Protein AF-A0A914LZX7-F1 (afdb_monomer_lite)

pLDDT: mean 72.92, std 11.49, range [41.44, 85.56]

InterPro domains:
  IPR001019 Guanine nucleotide binding protein, alpha subunit [PF00503] (1-50)
  IPR001019 Guanine nucleotide binding protein, alpha subunit [PS51882] (1-71)
  IPR001019 Guanine nucleotide binding protein, alpha subunit [PTHR10218] (1-49)
  IPR027417 P-loop containing nucleoside triphosphate hydrolase [G3DSA:3.40.50.300] (1-52)
  IPR027417 P-loop containing nucleoside triphosphate hydrolase [SSF52540] (1-53)

Structure (mmCIF, N/CA/C/O backbone):
data_AF-A0A914LZX7-F1
#
_entry.id   AF-A0A914LZX7-F1
#
loop_
_atom_site.group_PDB
_atom_site.id
_atom_site.type_symbol
_atom_site.label_atom_id
_atom_site.label_alt_id
_atom_site.label_comp_id
_atom_site.label_asym_id
_atom_site.label_entity_id
_atom_site.label_seq_id
_atom_site.pdbx_PDB_ins_code
_atom_site.Cartn_x
_atom_site.Cartn_y
_atom_site.Cartn_z
_atom_site.occupancy
_atom_site.B_iso_or_equiv
_atom_site.auth_seq_id
_atom_site.auth_comp_id
_atom_site.auth_asym_id
_atom_site.auth_atom_id
_atom_site.pdbx_PDB_model_num
ATOM 1 N N . MET A 1 1 ? -5.399 9.529 -2.476 1.00 76.38 1 MET A N 1
ATOM 2 C CA . MET A 1 1 ? -5.424 8.091 -2.843 1.00 76.38 1 MET A CA 1
ATOM 3 C C . MET A 1 1 ? -5.597 7.885 -4.348 1.00 76.38 1 MET A C 1
ATOM 5 O O . MET A 1 1 ? -4.814 7.146 -4.925 1.00 76.38 1 MET A O 1
ATOM 9 N N . ILE A 1 2 ? -6.574 8.541 -4.989 1.00 84.62 2 ILE A N 1
ATOM 10 C CA . ILE A 1 2 ? -6.870 8.363 -6.425 1.00 84.62 2 ILE A CA 1
ATOM 11 C C . ILE A 1 2 ? -5.699 8.790 -7.324 1.00 84.62 2 ILE A C 1
ATOM 13 O O . ILE A 1 2 ? -5.318 8.037 -8.213 1.00 84.62 2 ILE A O 1
ATOM 17 N N . GLU A 1 3 ? -5.074 9.937 -7.052 1.00 83.94 3 GLU A N 1
ATOM 18 C CA . GLU A 1 3 ? -3.947 10.433 -7.858 1.00 83.94 3 GLU A CA 1
ATOM 19 C C . GLU A 1 3 ? -2.722 9.509 -7.813 1.00 83.94 3 GLU A C 1
ATOM 21 O O . GLU A 1 3 ? -2.160 9.150 -8.845 1.00 83.94 3 GLU A O 1
ATOM 26 N N . SER A 1 4 ? -2.363 9.009 -6.628 1.00 84.69 4 SER A N 1
ATOM 27 C CA . SER A 1 4 ? -1.278 8.032 -6.474 1.00 84.69 4 SER A CA 1
ATOM 28 C C . SER A 1 4 ? -1.569 6.723 -7.224 1.00 84.69 4 SER A C 1
ATOM 30 O O . SER A 1 4 ? -0.666 6.139 -7.818 1.00 84.69 4 SER A O 1
ATOM 32 N N . LEU A 1 5 ? -2.833 6.279 -7.245 1.00 85.12 5 LEU A N 1
ATOM 33 C CA . LEU A 1 5 ? -3.270 5.105 -8.010 1.00 85.12 5 LEU A CA 1
ATOM 34 C C . LEU A 1 5 ? -3.252 5.350 -9.526 1.00 85.12 5 LEU A C 1
ATOM 36 O O . LEU A 1 5 ? -2.897 4.444 -10.280 1.00 85.12 5 LEU A O 1
ATOM 40 N N . ARG A 1 6 ? -3.619 6.554 -9.982 1.00 85.56 6 ARG A N 1
ATOM 41 C CA . ARG A 1 6 ? -3.540 6.954 -11.397 1.00 85.56 6 ARG A CA 1
ATOM 42 C C . ARG A 1 6 ? -2.101 6.946 -11.896 1.00 85.56 6 ARG A C 1
ATOM 44 O O . ARG A 1 6 ? -1.826 6.326 -12.921 1.00 85.56 6 ARG A O 1
ATOM 51 N N . LEU A 1 7 ? -1.191 7.556 -11.140 1.00 85.06 7 LEU A N 1
ATOM 52 C CA . LEU A 1 7 ? 0.241 7.536 -11.439 1.00 85.06 7 LEU A CA 1
ATOM 53 C C . LEU A 1 7 ? 0.773 6.103 -11.474 1.00 85.06 7 LEU A C 1
ATOM 55 O O . LEU A 1 7 ? 1.405 5.710 -12.450 1.00 85.06 7 LEU A O 1
ATOM 59 N N . PHE A 1 8 ? 0.445 5.290 -10.467 1.00 84.88 8 PHE A N 1
ATOM 60 C CA . PHE A 1 8 ? 0.857 3.889 -10.434 1.00 84.88 8 PHE A CA 1
ATOM 61 C C . PHE A 1 8 ? 0.373 3.115 -11.669 1.00 84.88 8 PHE A C 1
ATOM 63 O O . PHE A 1 8 ? 1.168 2.444 -12.321 1.00 84.88 8 PHE A O 1
ATOM 70 N N . ARG A 1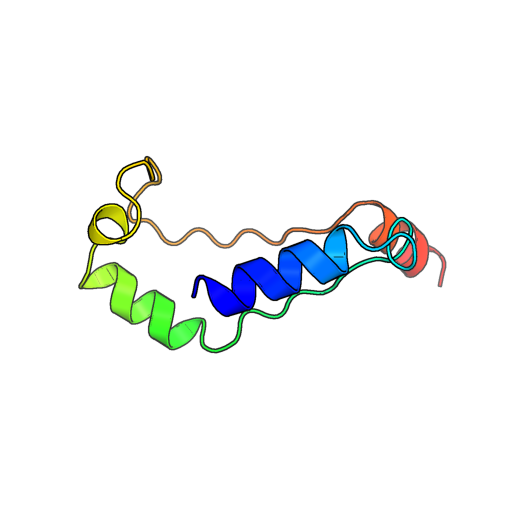 9 ? -0.900 3.269 -12.059 1.00 80.88 9 ARG A N 1
ATOM 71 C CA . ARG A 1 9 ? -1.441 2.662 -13.286 1.00 80.88 9 ARG A CA 1
ATOM 72 C C . ARG A 1 9 ? -0.703 3.123 -14.541 1.00 80.88 9 ARG A C 1
ATOM 74 O O . ARG A 1 9 ? -0.417 2.294 -15.399 1.00 80.88 9 ARG A O 1
ATOM 81 N N . SER A 1 10 ? -0.380 4.410 -14.643 1.00 84.44 10 SER A N 1
ATOM 82 C CA . SER A 1 10 ? 0.369 4.952 -15.781 1.00 84.44 10 SER A CA 1
ATOM 83 C C . SER A 1 10 ? 1.777 4.361 -15.880 1.00 84.44 10 SER A C 1
ATOM 85 O O . SER A 1 10 ? 2.248 4.086 -16.981 1.00 84.44 10 SER A O 1
ATOM 87 N N . V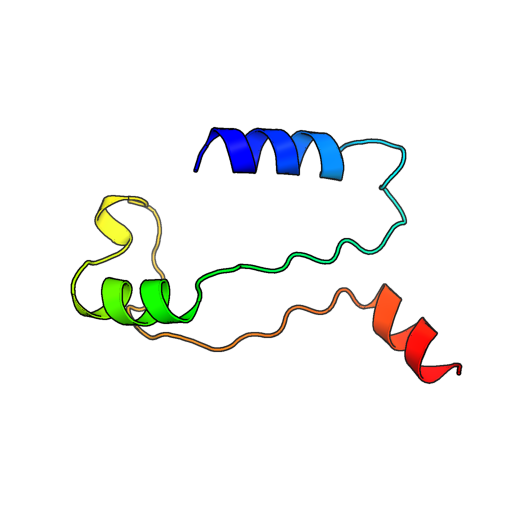AL A 1 11 ? 2.444 4.134 -14.746 1.00 83.62 11 VAL A N 1
ATOM 88 C CA . VAL A 1 11 ? 3.788 3.541 -14.723 1.00 83.62 11 VAL A CA 1
ATOM 89 C C . VAL A 1 11 ? 3.729 2.036 -15.002 1.00 83.62 11 VAL A C 1
ATOM 91 O O . VAL A 1 11 ? 4.507 1.547 -15.815 1.00 83.62 11 VAL A O 1
ATOM 94 N N . CYS A 1 12 ? 2.783 1.300 -14.411 1.00 77.38 12 CYS A N 1
ATOM 95 C CA . CYS A 1 12 ? 2.630 -0.141 -14.654 1.00 77.38 12 CYS A CA 1
ATOM 96 C C . CYS A 1 12 ? 2.245 -0.476 -16.099 1.00 77.38 12 CYS A C 1
ATOM 98 O O . CYS A 1 12 ? 2.674 -1.500 -16.620 1.00 77.38 12 CYS A O 1
ATOM 100 N N . ASN A 1 13 ? 1.438 0.373 -16.739 1.00 78.88 13 ASN A N 1
ATOM 101 C CA . ASN A 1 13 ? 1.004 0.176 -18.124 1.00 78.88 13 ASN A CA 1
ATOM 102 C C . ASN A 1 13 ? 2.000 0.735 -19.147 1.00 78.88 13 ASN A C 1
ATOM 104 O O . ASN A 1 13 ? 1.777 0.630 -20.353 1.00 78.88 13 ASN A O 1
ATOM 108 N N . SER A 1 14 ? 3.096 1.338 -18.689 1.00 79.06 14 SER A N 1
ATOM 109 C CA . SER A 1 14 ? 4.145 1.814 -19.575 1.00 79.06 14 SER A CA 1
ATOM 110 C C . SER A 1 14 ? 4.906 0.630 -20.173 1.00 79.06 14 SER A C 1
ATOM 112 O O . SER A 1 14 ? 5.363 -0.270 -19.465 1.00 79.06 14 SER A O 1
ATOM 114 N N . ARG A 1 15 ? 5.087 0.655 -21.498 1.00 71.81 15 ARG A N 1
ATOM 115 C CA . ARG A 1 15 ? 5.775 -0.390 -22.283 1.00 71.81 15 ARG A CA 1
ATOM 116 C C . ARG A 1 15 ? 7.201 -0.668 -21.783 1.00 71.81 15 ARG A C 1
ATOM 118 O O . ARG A 1 15 ? 7.698 -1.778 -21.931 1.00 71.81 15 ARG A O 1
ATOM 125 N N . TRP A 1 16 ? 7.811 0.325 -21.138 1.00 70.38 16 TRP A N 1
ATOM 126 C CA . TRP A 1 16 ? 9.155 0.293 -20.563 1.00 70.38 16 TRP A CA 1
ATOM 127 C C . TRP A 1 16 ? 9.281 -0.600 -19.318 1.00 70.38 16 TRP A C 1
ATOM 129 O O . TRP A 1 16 ? 10.371 -1.077 -19.020 1.00 70.38 16 TRP A O 1
ATOM 139 N N . PHE A 1 17 ? 8.181 -0.863 -18.603 1.00 70.19 17 PHE A N 1
ATOM 140 C CA . PHE A 1 17 ? 8.184 -1.647 -17.360 1.00 70.19 17 PHE A CA 1
ATOM 141 C C . PHE A 1 17 ? 7.481 -3.007 -17.490 1.00 70.19 17 PHE A C 1
ATOM 143 O O . PHE A 1 17 ? 7.291 -3.695 -16.489 1.00 70.19 17 PHE A O 1
ATOM 150 N N . TYR A 1 18 ? 7.141 -3.436 -18.713 1.00 70.50 18 TYR A N 1
ATOM 151 C CA . TYR A 1 18 ? 6.389 -4.674 -18.965 1.00 70.50 18 TYR A CA 1
ATOM 152 C C . TYR A 1 18 ? 7.071 -5.932 -18.388 1.00 70.50 18 TYR A C 1
ATOM 154 O O . TYR A 1 18 ? 6.414 -6.774 -17.771 1.00 70.50 18 TYR A O 1
ATOM 162 N N . ASN A 1 19 ? 8.399 -6.026 -18.515 1.00 70.56 19 ASN A N 1
ATOM 163 C CA . ASN A 1 19 ? 9.194 -7.156 -18.017 1.00 70.56 19 ASN A CA 1
ATOM 164 C C . ASN A 1 19 ? 9.958 -6.865 -16.713 1.00 70.56 19 ASN A C 1
ATOM 166 O O . ASN A 1 19 ? 10.722 -7.712 -16.249 1.00 70.56 19 ASN A O 1
ATOM 170 N N . THR A 1 20 ? 9.741 -5.705 -16.094 1.00 75.31 20 THR A N 1
ATOM 171 C CA . THR A 1 20 ? 10.482 -5.290 -14.898 1.00 75.31 20 THR A CA 1
ATOM 172 C C . THR A 1 20 ? 9.701 -5.646 -13.636 1.00 75.31 20 THR A C 1
ATOM 174 O O . THR A 1 20 ? 8.488 -5.446 -13.543 1.00 75.31 20 THR A O 1
ATOM 177 N N . ALA A 1 21 ? 10.388 -6.197 -12.635 1.00 72.19 21 ALA A N 1
ATOM 178 C CA . ALA A 1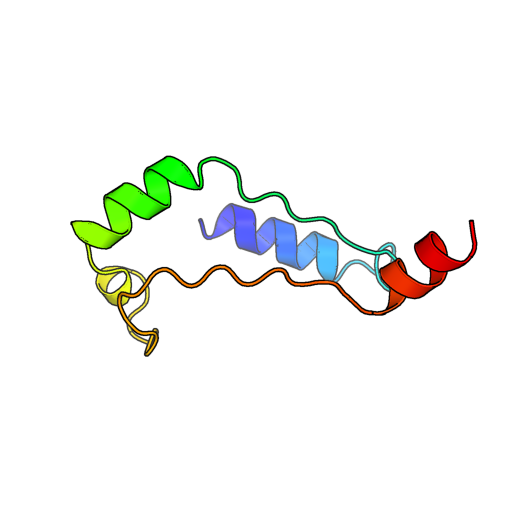 21 ? 9.793 -6.402 -11.322 1.00 72.19 21 ALA A CA 1
ATOM 179 C C . ALA A 1 21 ? 9.577 -5.047 -10.638 1.00 72.19 21 ALA A C 1
ATOM 181 O O . ALA A 1 21 ? 10.516 -4.276 -10.460 1.00 72.19 21 ALA A O 1
ATOM 182 N N . MET A 1 22 ? 8.337 -4.768 -10.246 1.00 71.75 22 MET A N 1
ATOM 183 C CA . MET A 1 22 ? 7.988 -3.534 -9.557 1.00 71.75 22 MET A CA 1
ATOM 184 C C . MET A 1 22 ? 7.867 -3.813 -8.061 1.00 71.75 22 MET A C 1
ATOM 186 O O . MET A 1 22 ? 7.040 -4.622 -7.636 1.00 71.75 22 MET A O 1
ATOM 190 N N . PHE A 1 23 ? 8.714 -3.161 -7.268 1.00 76.75 23 PHE A N 1
ATOM 191 C CA . PHE A 1 23 ? 8.668 -3.240 -5.813 1.00 76.75 23 PHE A CA 1
ATOM 192 C C . PHE A 1 23 ? 7.827 -2.086 -5.286 1.00 76.75 23 PHE A C 1
ATOM 194 O O . PHE A 1 23 ? 8.113 -0.923 -5.563 1.00 76.75 23 PHE A O 1
ATOM 201 N N . PHE A 1 24 ? 6.779 -2.411 -4.535 1.00 73.56 24 PHE A N 1
ATOM 202 C CA . PHE A 1 24 ? 5.913 -1.415 -3.927 1.00 73.56 24 PHE A CA 1
ATOM 203 C C . PHE A 1 24 ? 6.047 -1.478 -2.412 1.00 73.56 24 PHE A C 1
ATOM 205 O O . PHE A 1 24 ? 5.656 -2.461 -1.781 1.00 73.56 24 PHE A O 1
ATOM 212 N N . PHE A 1 25 ? 6.607 -0.418 -1.838 1.00 78.56 25 PHE A N 1
ATOM 213 C CA . PHE A 1 25 ? 6.659 -0.238 -0.397 1.00 78.56 25 PHE A CA 1
ATOM 214 C C . PHE A 1 25 ? 5.468 0.604 0.043 1.00 78.56 25 PHE A C 1
ATOM 216 O O . PHE A 1 25 ? 5.381 1.798 -0.240 1.00 78.56 25 PHE A O 1
ATOM 223 N N . LEU A 1 26 ? 4.545 -0.035 0.755 1.00 77.75 26 LEU A N 1
ATOM 224 C CA . LEU A 1 26 ? 3.505 0.664 1.494 1.00 77.75 26 LEU A CA 1
ATOM 225 C C . LEU A 1 26 ? 4.120 1.227 2.774 1.00 77.75 26 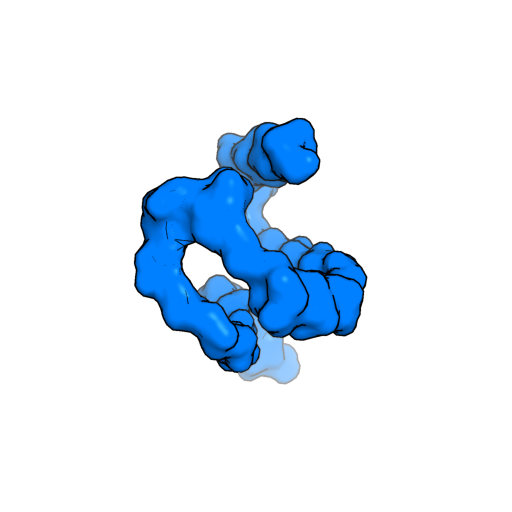LEU A C 1
ATOM 227 O O . LEU A 1 26 ? 4.387 0.488 3.719 1.00 77.75 26 LEU A O 1
ATOM 231 N N . ASN A 1 27 ? 4.365 2.533 2.784 1.00 80.94 27 ASN A N 1
ATOM 232 C CA . ASN A 1 27 ? 4.818 3.235 3.978 1.00 80.94 27 ASN A CA 1
ATOM 233 C C . ASN A 1 27 ? 3.644 3.443 4.960 1.00 80.94 27 ASN A C 1
ATOM 235 O O . ASN A 1 27 ? 2.487 3.490 4.537 1.00 80.94 27 ASN A O 1
ATOM 239 N N . LYS A 1 28 ? 3.938 3.617 6.255 1.00 83.44 28 LYS A N 1
ATOM 240 C CA . LYS A 1 28 ? 2.957 3.855 7.336 1.00 83.44 28 LYS A CA 1
ATOM 241 C C . LYS A 1 28 ? 1.982 2.697 7.583 1.00 83.44 28 LYS A C 1
ATOM 243 O O . LYS A 1 28 ? 0.805 2.918 7.874 1.00 83.44 28 LYS A O 1
ATOM 248 N N . LYS A 1 29 ? 2.475 1.463 7.483 1.00 82.25 29 LYS A N 1
ATOM 249 C CA . LYS A 1 29 ? 1.694 0.263 7.803 1.00 82.25 29 LYS A CA 1
ATOM 250 C C . LYS A 1 29 ? 1.120 0.310 9.223 1.00 82.25 29 LYS A C 1
ATOM 252 O O . LYS A 1 29 ? -0.041 -0.033 9.404 1.00 82.25 29 LYS A O 1
ATOM 257 N N . ASP A 1 30 ? 1.907 0.769 10.185 1.00 83.38 30 ASP A N 1
ATOM 258 C CA . ASP A 1 30 ? 1.556 0.802 11.608 1.00 83.38 30 ASP A CA 1
ATOM 259 C C . ASP A 1 30 ? 0.305 1.659 11.854 1.00 83.38 30 ASP A C 1
ATOM 261 O O . ASP A 1 30 ? -0.691 1.199 12.403 1.00 83.38 30 ASP A O 1
ATOM 265 N N . ILE A 1 31 ? 0.293 2.870 11.288 1.00 85.06 31 ILE A N 1
ATOM 266 C CA . ILE A 1 31 ? -0.840 3.805 11.375 1.00 85.06 31 ILE A CA 1
ATOM 267 C C . ILE A 1 31 ? -2.098 3.216 10.719 1.00 85.06 31 ILE A C 1
ATOM 269 O O . ILE A 1 31 ? -3.222 3.481 11.152 1.00 85.06 31 ILE A O 1
ATOM 273 N N . PHE A 1 32 ? -1.934 2.436 9.650 1.00 84.44 32 PHE A N 1
ATOM 274 C CA . PHE A 1 32 ? -3.056 1.773 8.993 1.00 84.44 32 PHE A CA 1
ATOM 275 C C . PHE A 1 32 ? -3.622 0.629 9.846 1.00 84.44 32 PHE A C 1
ATOM 277 O O . PHE A 1 32 ? -4.840 0.467 9.909 1.00 84.44 32 PHE A O 1
ATOM 284 N N . GLU A 1 33 ? -2.761 -0.124 10.531 1.00 82.88 33 GLU A N 1
ATOM 285 C CA . GLU A 1 33 ? -3.164 -1.207 11.432 1.00 82.88 33 GLU A CA 1
ATOM 286 C C . GLU A 1 33 ? -3.900 -0.690 12.677 1.00 82.88 33 GLU A C 1
ATOM 288 O O . GLU A 1 33 ? -4.840 -1.328 13.149 1.00 82.88 33 GLU A O 1
ATOM 293 N N . GLU A 1 34 ? -3.546 0.486 13.191 1.00 84.75 34 GLU A N 1
ATOM 294 C CA . GLU A 1 34 ? -4.320 1.112 14.268 1.00 84.75 34 GLU A CA 1
ATOM 295 C C . GLU A 1 34 ? -5.664 1.647 13.762 1.00 84.75 34 GLU A C 1
ATOM 297 O O . GLU A 1 34 ? -6.707 1.390 14.364 1.00 84.75 34 GLU A O 1
ATOM 302 N N . LYS A 1 35 ? -5.682 2.325 12.607 1.00 82.88 35 LYS A N 1
ATOM 303 C CA . LYS A 1 35 ? -6.918 2.905 12.059 1.00 82.88 35 LYS A CA 1
ATOM 304 C C . LYS A 1 35 ? -7.954 1.868 11.637 1.00 82.88 35 LYS A C 1
ATOM 306 O O . LYS A 1 35 ? -9.144 2.152 11.748 1.00 82.88 35 LYS A O 1
ATOM 311 N N . ILE A 1 36 ? -7.540 0.686 11.177 1.00 83.12 36 ILE A N 1
ATOM 312 C CA . ILE A 1 36 ? -8.478 -0.366 10.749 1.00 83.12 36 ILE A CA 1
ATOM 313 C C . ILE A 1 36 ? -9.268 -0.970 11.920 1.00 83.12 36 ILE A C 1
ATOM 315 O O . ILE A 1 36 ? -10.364 -1.485 11.708 1.00 83.12 36 ILE A O 1
ATOM 319 N N . LYS A 1 37 ? -8.732 -0.893 13.148 1.00 79.25 37 LYS A N 1
ATOM 320 C CA . LYS A 1 37 ? -9.412 -1.360 14.368 1.00 79.25 37 LYS A CA 1
ATOM 321 C C . LYS A 1 37 ? -10.564 -0.432 14.746 1.00 79.25 37 LYS A C 1
ATOM 323 O O . LYS A 1 37 ? -11.610 -0.898 15.182 1.00 79.25 37 LYS A O 1
ATOM 328 N N . THR A 1 38 ? -10.376 0.872 14.551 1.00 81.56 38 THR A N 1
ATOM 329 C CA . THR A 1 38 ? -11.341 1.905 14.956 1.00 81.56 38 THR A CA 1
ATOM 330 C C . THR A 1 38 ? -12.299 2.294 13.831 1.00 81.56 38 THR A C 1
ATOM 332 O O . THR A 1 38 ? -13.422 2.715 14.085 1.00 81.56 38 THR A O 1
ATOM 335 N N . THR A 1 39 ? -11.871 2.201 12.570 1.00 79.94 39 THR A N 1
ATOM 336 C CA . THR A 1 39 ? -12.651 2.627 11.401 1.00 79.94 39 THR A CA 1
ATOM 337 C C . THR A 1 39 ? -12.704 1.520 10.356 1.00 79.94 39 THR A C 1
ATOM 339 O O . THR A 1 39 ? -11.678 1.089 9.830 1.00 79.94 39 THR A O 1
ATOM 342 N N . SER A 1 40 ? -13.919 1.099 9.995 1.00 77.50 40 SER A N 1
ATOM 343 C CA . SER A 1 40 ? -14.110 0.112 8.932 1.00 77.50 40 SER A CA 1
ATOM 344 C C . SER A 1 40 ? -13.727 0.691 7.567 1.00 77.50 40 SER A C 1
ATOM 346 O O . SER A 1 40 ? -14.194 1.755 7.156 1.00 77.50 40 SER A O 1
ATOM 348 N N . ILE A 1 41 ? -12.920 -0.059 6.814 1.00 79.44 41 ILE A N 1
ATOM 349 C CA . ILE A 1 41 ? -12.523 0.268 5.432 1.00 79.44 41 ILE A CA 1
ATOM 350 C C . ILE A 1 41 ? -13.726 0.278 4.478 1.00 79.44 41 ILE A C 1
ATOM 352 O O . ILE A 1 41 ? -13.670 0.910 3.420 1.00 79.44 41 ILE A O 1
ATOM 356 N N . GLN A 1 42 ? -14.831 -0.368 4.860 1.00 77.12 42 GLN A N 1
ATOM 357 C CA . GLN A 1 42 ? -16.056 -0.437 4.059 1.00 77.12 42 GLN A CA 1
ATOM 358 C C . GLN A 1 42 ? -16.664 0.943 3.778 1.00 77.12 42 GLN A C 1
ATOM 360 O O . GLN A 1 42 ? -17.286 1.129 2.734 1.00 77.12 42 GLN A O 1
ATOM 365 N N . CYS A 1 43 ? -16.426 1.934 4.647 1.00 76.81 43 CYS A N 1
ATOM 366 C CA . CYS A 1 43 ? -16.864 3.3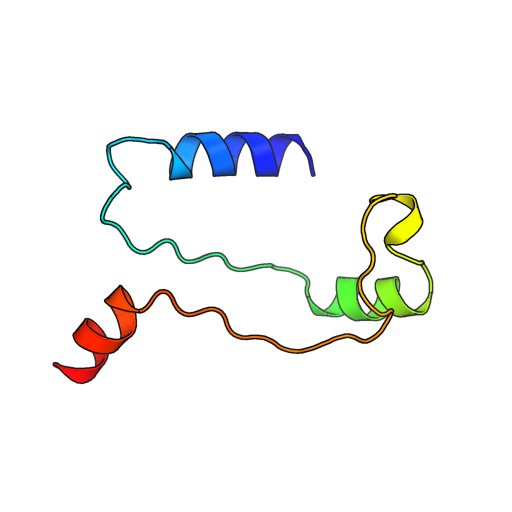11 4.412 1.00 76.81 43 CYS A CA 1
ATOM 367 C C . CYS A 1 43 ? -16.224 3.921 3.156 1.00 76.81 43 CYS A C 1
ATOM 369 O O . CYS A 1 43 ? -16.873 4.678 2.436 1.00 76.81 43 CYS A O 1
ATOM 371 N N . LE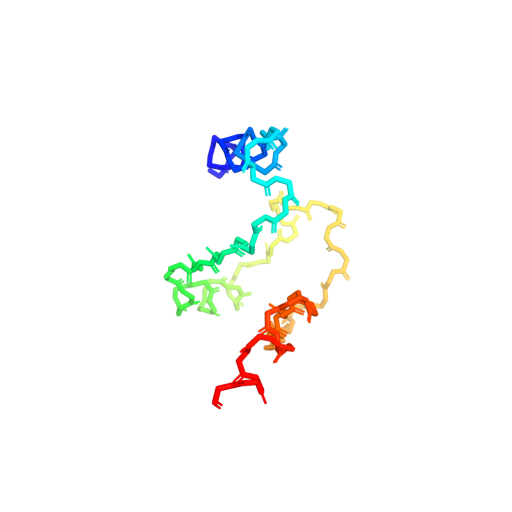U A 1 44 ? -14.961 3.582 2.876 1.00 77.88 44 LEU A N 1
ATOM 372 C CA . LEU A 1 44 ? -14.230 4.089 1.712 1.00 77.88 44 LEU A CA 1
ATOM 373 C C . LEU A 1 44 ? -14.362 3.157 0.500 1.00 77.88 44 LEU A C 1
ATOM 375 O O . LEU A 1 44 ? -14.377 3.614 -0.641 1.00 77.88 44 LEU A O 1
ATOM 379 N N . PHE A 1 45 ? -14.483 1.852 0.742 1.00 79.81 45 PHE A N 1
ATOM 380 C CA . PHE A 1 45 ? -14.608 0.834 -0.293 1.00 79.81 45 PHE A CA 1
ATOM 381 C C . PHE A 1 45 ? -15.863 -0.003 -0.062 1.00 79.81 45 PHE A C 1
ATOM 383 O O . PHE A 1 45 ? -15.812 -1.071 0.545 1.00 79.81 45 PHE A O 1
ATOM 390 N N . LYS A 1 46 ? -16.991 0.462 -0.608 1.00 79.06 46 LYS A N 1
ATOM 391 C CA . LYS A 1 46 ? -18.303 -0.188 -0.443 1.00 79.06 46 LYS A CA 1
ATOM 392 C C . LYS A 1 46 ? -18.342 -1.644 -0.933 1.00 79.06 46 LYS A C 1
ATOM 394 O O . LYS A 1 46 ? -19.101 -2.441 -0.404 1.00 79.06 46 LYS A O 1
ATOM 399 N N . ASN A 1 47 ? -17.483 -2.003 -1.890 1.00 81.94 47 ASN A N 1
ATOM 400 C CA . ASN A 1 47 ? -17.398 -3.357 -2.454 1.00 81.94 47 ASN A CA 1
ATOM 401 C C . ASN A 1 47 ? -16.338 -4.240 -1.768 1.00 81.94 47 ASN A C 1
ATOM 403 O O . ASN A 1 47 ? -16.045 -5.339 -2.239 1.00 81.94 47 ASN A O 1
ATOM 407 N N . TYR A 1 48 ? -15.704 -3.769 -0.691 1.00 82.06 48 TYR A N 1
ATOM 408 C CA . TYR A 1 48 ? -14.700 -4.552 0.021 1.00 82.06 48 TYR A CA 1
ATOM 409 C C . TYR A 1 48 ? -15.373 -5.577 0.946 1.00 82.06 48 TYR A C 1
ATOM 411 O O . TYR A 1 48 ? -15.767 -5.263 2.067 1.00 82.06 48 TYR A O 1
ATOM 419 N N . MET A 1 49 ? -15.473 -6.825 0.480 1.00 77.44 49 MET A N 1
ATOM 420 C CA . MET A 1 49 ? -16.011 -7.963 1.249 1.00 77.44 49 MET A CA 1
ATOM 421 C C . MET A 1 49 ? -14.961 -8.644 2.148 1.00 77.44 49 MET A C 1
ATOM 423 O O . MET A 1 49 ? -15.175 -9.748 2.647 1.00 77.44 49 MET A O 1
ATOM 427 N N . GLY A 1 50 ? -13.789 -8.029 2.324 1.00 76.06 50 GLY A N 1
ATOM 428 C CA . GLY A 1 50 ? -12.733 -8.586 3.162 1.00 76.06 50 GLY A CA 1
ATOM 429 C C . GLY A 1 50 ? -13.094 -8.536 4.647 1.00 76.06 50 GLY A C 1
ATOM 430 O O . GLY A 1 50 ? -13.761 -7.613 5.109 1.00 76.06 50 GLY A O 1
ATOM 431 N N . LYS A 1 51 ? -12.620 -9.527 5.411 1.00 69.31 51 LYS A N 1
ATOM 432 C CA . LYS A 1 51 ? -12.762 -9.547 6.874 1.00 69.31 51 LYS A CA 1
ATOM 433 C C . LYS A 1 51 ? -12.020 -8.352 7.493 1.00 69.31 51 LYS A C 1
ATOM 435 O O . LYS A 1 51 ? -10.955 -7.975 7.007 1.00 69.31 51 LYS A O 1
ATOM 440 N N . LEU A 1 52 ? -12.526 -7.829 8.613 1.00 67.00 52 LEU A N 1
ATOM 441 C CA . LEU A 1 52 ? -11.854 -6.839 9.480 1.00 67.00 52 LEU A CA 1
ATOM 442 C C . LEU A 1 52 ? -10.681 -7.458 10.270 1.00 67.00 52 LEU A C 1
ATOM 444 O O . LEU A 1 52 ? -10.439 -7.136 11.427 1.00 67.00 52 LEU A O 1
ATOM 448 N N . VAL A 1 53 ? -9.970 -8.398 9.654 1.00 66.56 53 VAL A N 1
ATOM 449 C CA . VAL A 1 53 ? -8.814 -9.078 10.229 1.00 66.56 53 VAL A CA 1
ATOM 450 C C . VAL A 1 53 ? -7.612 -8.673 9.399 1.00 66.56 53 VAL A C 1
ATOM 452 O O . VAL A 1 53 ? -7.600 -8.850 8.179 1.00 66.56 53 VAL A O 1
ATOM 455 N N . PHE A 1 54 ? -6.598 -8.121 10.057 1.00 66.44 54 PHE A N 1
ATOM 456 C CA . PHE A 1 54 ? -5.353 -7.776 9.392 1.00 66.44 54 PHE A CA 1
ATOM 457 C C . PHE A 1 54 ? -4.576 -9.062 9.073 1.00 66.44 54 PHE A C 1
ATOM 459 O O . PHE A 1 54 ? -4.079 -9.739 9.969 1.00 66.44 54 PHE A O 1
ATOM 466 N N . VAL A 1 55 ? -4.496 -9.429 7.790 1.00 69.44 55 VAL A N 1
ATOM 467 C CA . VAL A 1 55 ? -3.764 -10.620 7.328 1.00 69.44 55 VAL A CA 1
ATOM 468 C C . VAL A 1 55 ? -2.457 -10.192 6.670 1.00 69.44 55 VAL A C 1
ATOM 470 O O . VAL A 1 55 ? -2.451 -9.487 5.660 1.00 69.44 55 VAL A O 1
ATOM 473 N N . TYR A 1 56 ? -1.332 -10.660 7.210 1.00 62.25 56 TYR A N 1
ATOM 474 C CA . TYR A 1 56 ? -0.021 -10.475 6.595 1.00 62.25 56 TYR A CA 1
ATOM 475 C C . TYR A 1 56 ? 0.098 -11.378 5.358 1.00 62.25 56 TYR A C 1
ATOM 477 O O . TYR A 1 56 ? 0.172 -12.598 5.477 1.00 62.25 56 TYR A O 1
ATOM 485 N N . LYS A 1 57 ? 0.141 -10.789 4.156 1.00 61.03 57 LYS A N 1
ATOM 486 C CA . LYS A 1 57 ? 0.392 -11.525 2.907 1.00 61.03 57 LYS A CA 1
ATOM 487 C C . LYS A 1 57 ? 1.537 -10.876 2.139 1.00 61.03 57 LYS A C 1
ATOM 489 O O . LYS A 1 57 ? 1.451 -9.717 1.741 1.00 61.03 57 LYS A O 1
ATOM 494 N N . ARG A 1 58 ? 2.624 -11.622 1.941 1.00 60.84 58 ARG A N 1
ATOM 495 C CA . ARG A 1 58 ? 3.789 -11.170 1.170 1.00 60.84 58 ARG A CA 1
ATOM 496 C C . ARG A 1 58 ? 3.583 -11.575 -0.287 1.00 60.84 58 ARG A C 1
ATOM 498 O O . ARG A 1 58 ? 3.508 -12.762 -0.590 1.00 60.84 58 ARG A O 1
ATOM 505 N N . PHE A 1 59 ? 3.421 -10.599 -1.176 1.00 58.25 59 PHE A N 1
ATOM 506 C CA . PHE A 1 59 ? 3.207 -10.862 -2.598 1.00 58.25 59 PHE A CA 1
ATOM 507 C C . PHE A 1 59 ? 4.545 -10.798 -3.336 1.00 58.25 59 PHE A C 1
ATOM 509 O O . PHE A 1 59 ? 5.124 -9.725 -3.485 1.00 58.25 59 PHE A O 1
ATOM 516 N N . TYR A 1 60 ? 5.034 -11.948 -3.797 1.00 56.50 60 TYR A N 1
ATOM 517 C CA . TYR A 1 60 ? 6.211 -12.033 -4.655 1.00 56.50 60 TYR A CA 1
ATOM 518 C C . TYR A 1 60 ? 5.790 -12.461 -6.057 1.00 56.50 60 TYR A C 1
ATOM 520 O O . TYR A 1 60 ? 5.241 -13.547 -6.246 1.00 56.50 60 TYR A O 1
ATOM 528 N N . LYS A 1 61 ? 6.067 -11.623 -7.062 1.00 50.34 61 LYS A N 1
ATOM 529 C CA . LYS A 1 61 ? 5.937 -12.033 -8.464 1.00 50.34 61 LYS A CA 1
ATOM 530 C C . LYS A 1 61 ? 7.055 -13.040 -8.761 1.00 50.34 61 LYS A C 1
ATOM 532 O O . LYS A 1 61 ? 8.234 -12.749 -8.566 1.00 50.34 61 LYS A O 1
ATOM 537 N N . ARG A 1 62 ? 6.663 -14.226 -9.233 1.00 51.25 62 ARG A N 1
ATOM 538 C CA . ARG A 1 62 ? 7.489 -15.438 -9.409 1.00 51.25 62 ARG A CA 1
ATOM 539 C C . ARG A 1 62 ? 8.797 -15.223 -10.202 1.00 51.25 62 ARG A C 1
ATOM 541 O O . ARG A 1 62 ? 9.747 -15.962 -9.982 1.00 51.25 62 ARG A O 1
ATOM 548 N N . SER A 1 63 ? 8.891 -14.180 -11.036 1.00 52.12 63 SER A N 1
ATOM 549 C CA . SER A 1 63 ? 10.116 -13.821 -11.777 1.00 52.12 63 SER A CA 1
ATOM 550 C C . SER A 1 63 ? 11.316 -13.437 -10.900 1.00 52.12 63 SER A C 1
ATOM 552 O O . SER A 1 63 ? 12.445 -13.610 -11.339 1.00 52.12 63 SER A O 1
ATOM 554 N N . VAL A 1 64 ? 11.110 -12.926 -9.679 1.00 53.50 64 VAL A N 1
ATOM 555 C CA . VAL A 1 64 ? 12.212 -12.432 -8.821 1.00 53.50 64 VAL A CA 1
ATOM 556 C C . VAL A 1 64 ? 12.912 -13.561 -8.059 1.00 53.50 64 VAL A C 1
ATOM 558 O O . VAL A 1 64 ? 14.129 -13.533 -7.890 1.00 53.50 64 VAL A O 1
ATOM 561 N N . ILE A 1 65 ? 12.164 -14.583 -7.632 1.00 55.44 65 ILE A N 1
ATOM 562 C CA . ILE A 1 65 ? 12.698 -15.674 -6.799 1.00 55.44 65 ILE A CA 1
ATOM 563 C C . ILE A 1 65 ? 13.704 -16.516 -7.595 1.00 55.44 65 ILE A C 1
ATOM 565 O O . ILE A 1 65 ? 14.760 -16.860 -7.076 1.00 55.44 65 ILE A O 1
ATOM 569 N N . GLY A 1 66 ? 13.430 -16.767 -8.881 1.00 51.44 66 GLY A N 1
ATOM 570 C CA . GLY A 1 66 ? 14.350 -17.501 -9.757 1.00 51.44 66 GLY A CA 1
ATOM 571 C C . GLY A 1 66 ? 15.657 -16.762 -10.068 1.00 51.44 66 GLY A C 1
ATOM 572 O O . GLY A 1 66 ? 16.637 -17.407 -10.423 1.00 51.44 66 GLY A O 1
ATOM 573 N N . TRP A 1 67 ? 15.691 -15.431 -9.923 1.00 51.56 67 TRP A N 1
ATOM 574 C CA . TRP A 1 67 ? 16.903 -14.626 -10.117 1.00 51.56 67 TRP A CA 1
ATOM 575 C C . TRP A 1 67 ? 17.735 -14.508 -8.831 1.00 51.56 67 TRP A C 1
ATOM 577 O O . TRP A 1 67 ? 18.959 -14.527 -8.894 1.00 51.56 67 TRP A O 1
ATOM 587 N N . MET A 1 68 ? 17.087 -14.442 -7.660 1.00 51.53 68 MET A N 1
ATOM 588 C CA . MET A 1 68 ? 17.784 -14.468 -6.365 1.00 51.53 68 MET A CA 1
ATOM 589 C C . MET A 1 68 ? 18.319 -15.857 -5.998 1.00 51.53 68 MET A C 1
ATOM 591 O O . MET A 1 68 ? 19.394 -15.934 -5.430 1.00 51.53 68 MET A O 1
ATOM 595 N N . ALA A 1 69 ? 17.624 -16.941 -6.358 1.00 55.84 69 ALA A N 1
ATOM 596 C CA . ALA A 1 69 ? 18.088 -18.311 -6.103 1.00 55.84 69 ALA A CA 1
ATOM 597 C C . ALA A 1 69 ? 19.224 -18.776 -7.041 1.00 55.84 69 ALA A C 1
ATOM 599 O O . ALA A 1 69 ? 19.723 -19.886 -6.894 1.00 55.84 69 ALA A O 1
ATOM 600 N N . LYS A 1 70 ? 19.600 -17.954 -8.031 1.00 52.47 70 LYS A N 1
ATOM 601 C CA . LYS A 1 70 ? 20.699 -18.206 -8.980 1.00 52.47 70 LYS A CA 1
ATOM 602 C C . LYS A 1 70 ? 21.968 -17.398 -8.673 1.00 52.47 70 LYS A C 1
ATOM 604 O O . LYS A 1 70 ? 22.879 -17.398 -9.499 1.00 52.47 70 LYS A O 1
ATOM 609 N N . ARG A 1 71 ? 22.018 -16.702 -7.535 1.00 41.44 71 ARG A N 1
ATOM 610 C CA . ARG A 1 71 ? 23.223 -16.046 -7.018 1.00 41.44 71 ARG A CA 1
ATOM 611 C C . ARG A 1 71 ? 23.666 -16.687 -5.718 1.00 41.44 71 ARG A C 1
ATOM 613 O O . ARG A 1 71 ? 22.771 -17.117 -4.962 1.00 41.44 71 ARG A O 1
#

Secondary structure (DSSP, 8-state):
-HHHHHHHHHHHTSGGGTTSPPP-----HHHHHHHHHHS-GGGT-TT----SS--------TTTHHHHTT-

Radius of gyration: 16.01 Å; chains: 1; bounding box: 42×29×37 Å

Sequence (71 aa):
MIESLRLFRSVCNSRWFYNTAMFFFLNKKDIFEEKIKTTSIQCLFKNYMGKLVFVYKRFYKRSVIGWMAKR

Foldseek 3Di:
DVVVVVVVVVVCPDPVCVPPDDDDDDPPPVVVLVCLVVDPCCVVVVPPPDDSDDDDDDDDDPVVVVVVVVD

Organism: Meloidogyne incognita (NCBI:txid6306)